Protein AF-A0A481YHB6-F1 (afdb_monomer_lite)

Foldseek 3Di:
DDDPDPDDDDDDDDDDDPDADQQDWDWDDDVPDDIDIDGPVVVVVVCCCVCCPDPNVVVVVVVVVVVVVVVCVPDPVNVVVVVVVVVCCVVVPPPVPPVVVVVVVCCCVVVVVVDDQDDQPAFDFDDDPNDTDTHGDPQVSNPQHPQADADEDEDQDPDDDPVNVNRYHYDYPD

pLDDT: mean 75.37, std 11.16, range [40.69, 91.94]

Organism: NCBI:txid47466

Structure (mmCIF, N/CA/C/O backbone):
data_AF-A0A481YHB6-F1
#
_entry.id   AF-A0A481YHB6-F1
#
loop_
_atom_site.group_PDB
_atom_site.id
_atom_site.type_symbol
_atom_site.label_atom_id
_atom_site.label_alt_id
_atom_site.label_comp_id
_atom_site.label_asym_id
_atom_site.label_entity_id
_atom_site.label_seq_id
_atom_site.pdbx_PDB_ins_code
_atom_site.Cartn_x
_atom_site.Cartn_y
_atom_site.Cartn_z
_atom_site.occupancy
_atom_site.B_iso_or_equiv
_atom_site.auth_seq_id
_atom_site.auth_comp_id
_atom_site.auth_asym_id
_atom_site.auth_atom_id
_atom_site.pdbx_PDB_model_num
ATOM 1 N N . MET A 1 1 ? -59.097 -34.136 46.944 1.00 40.69 1 MET A N 1
ATOM 2 C CA . MET A 1 1 ? -58.042 -33.589 46.069 1.00 40.69 1 MET A CA 1
ATOM 3 C C . MET A 1 1 ? -57.390 -32.439 46.810 1.00 40.69 1 MET A C 1
ATOM 5 O O . MET A 1 1 ? -58.111 -31.540 47.219 1.00 40.69 1 MET A O 1
ATOM 9 N N . SER A 1 2 ? -56.090 -32.529 47.097 1.00 43.84 2 SER A N 1
ATOM 10 C CA . SER A 1 2 ? -55.349 -31.506 47.840 1.00 43.84 2 SER A CA 1
ATOM 11 C C . SER A 1 2 ? -55.033 -30.329 46.924 1.00 43.84 2 SER A C 1
ATOM 13 O O . SER A 1 2 ? -54.343 -30.496 45.921 1.00 43.84 2 SER A O 1
ATOM 15 N N . THR A 1 3 ? -55.538 -29.150 47.262 1.00 47.00 3 THR A N 1
ATOM 16 C CA . THR A 1 3 ? -55.158 -27.888 46.631 1.00 47.00 3 THR A CA 1
ATOM 17 C C . THR A 1 3 ? -53.755 -27.523 47.112 1.00 47.00 3 THR A C 1
ATOM 19 O O . THR A 1 3 ? -53.593 -27.094 48.252 1.00 47.00 3 THR A O 1
ATOM 22 N N . GLN A 1 4 ? -52.740 -27.763 46.279 1.00 50.84 4 GLN A N 1
ATOM 23 C CA . GLN A 1 4 ? -51.407 -27.196 46.475 1.00 50.84 4 GLN A CA 1
ATOM 24 C C . GLN A 1 4 ? -51.547 -25.679 46.361 1.00 50.84 4 GLN A C 1
ATOM 26 O O . GLN A 1 4 ? -51.874 -25.146 45.305 1.00 50.84 4 GLN A O 1
ATOM 31 N N . GLN A 1 5 ? -51.428 -25.010 47.499 1.00 51.06 5 GLN A N 1
ATOM 32 C CA . GLN A 1 5 ? -51.385 -23.566 47.587 1.00 51.06 5 GLN A CA 1
ATOM 33 C C . GLN A 1 5 ? -49.948 -23.175 47.241 1.00 51.06 5 GLN A C 1
ATOM 35 O O . GLN A 1 5 ? -49.045 -23.379 48.047 1.00 51.06 5 GLN A O 1
ATOM 40 N N . ASP A 1 6 ? -49.724 -22.733 46.004 1.00 52.12 6 ASP A N 1
ATOM 41 C CA . ASP A 1 6 ? -48.432 -22.185 45.602 1.00 52.12 6 ASP A CA 1
ATOM 42 C C . ASP A 1 6 ? -48.232 -20.859 46.352 1.00 52.12 6 ASP A C 1
ATOM 44 O O . ASP A 1 6 ? -48.856 -19.839 46.049 1.00 52.12 6 ASP A O 1
ATOM 48 N N . ASP A 1 7 ? -47.410 -20.895 47.400 1.00 59.25 7 ASP A N 1
ATOM 49 C CA . ASP A 1 7 ? -47.049 -19.724 48.195 1.00 59.25 7 ASP A CA 1
ATOM 50 C C . ASP A 1 7 ? -46.110 -18.822 47.379 1.00 59.25 7 ASP A C 1
ATOM 52 O O . ASP A 1 7 ? -44.888 -18.975 47.382 1.00 59.25 7 ASP A O 1
ATOM 56 N N . TYR A 1 8 ? -46.681 -17.857 46.657 1.00 60.19 8 TYR A N 1
ATOM 57 C CA . TYR A 1 8 ? -45.911 -16.817 45.975 1.00 60.19 8 TYR A CA 1
ATOM 58 C C . TYR A 1 8 ? -45.588 -15.667 46.937 1.00 60.19 8 TYR A C 1
ATOM 60 O O . TYR A 1 8 ? -46.482 -15.008 47.471 1.00 60.19 8 TYR A O 1
ATOM 68 N N . ILE A 1 9 ? -44.300 -15.365 47.114 1.00 60.81 9 ILE A N 1
ATOM 69 C CA . ILE A 1 9 ? -43.850 -14.163 47.827 1.00 60.81 9 ILE A CA 1
ATOM 70 C C . ILE A 1 9 ? -43.727 -13.025 46.814 1.00 60.81 9 ILE A C 1
ATOM 72 O O . ILE A 1 9 ? -42.793 -12.976 46.020 1.00 60.81 9 ILE A O 1
ATOM 76 N N . GLN A 1 10 ? -44.666 -12.079 46.852 1.00 59.31 10 GLN A N 1
ATOM 77 C CA . GLN A 1 10 ? -44.585 -10.868 46.041 1.00 59.31 10 GLN A CA 1
ATOM 78 C C . GLN A 1 10 ? -43.723 -9.815 46.750 1.00 59.31 10 GLN A C 1
ATOM 80 O O . GLN A 1 10 ? -44.160 -9.198 47.723 1.00 59.31 10 GLN A O 1
ATOM 85 N N . ILE A 1 11 ? -42.516 -9.557 46.243 1.00 64.94 11 ILE A N 1
ATOM 86 C CA . ILE A 1 11 ? -41.669 -8.464 46.738 1.00 64.94 11 ILE A CA 1
ATOM 87 C C . ILE A 1 11 ? -42.196 -7.145 46.156 1.00 64.94 11 ILE A C 1
ATOM 89 O O . ILE A 1 11 ? -41.831 -6.733 45.056 1.00 64.94 11 ILE A O 1
ATOM 93 N N . LYS A 1 12 ? -43.095 -6.474 46.883 1.00 53.38 12 LYS A N 1
ATOM 94 C CA . LYS A 1 12 ? -43.518 -5.105 46.555 1.00 53.38 12 LYS A CA 1
ATOM 95 C C . LYS A 1 12 ? -42.570 -4.119 47.228 1.00 53.38 12 LYS A C 1
ATOM 97 O O . LYS A 1 12 ? -42.441 -4.137 48.445 1.00 53.38 12 LYS A O 1
ATOM 102 N N . ASN A 1 13 ? -41.992 -3.221 46.433 1.00 53.44 13 ASN A N 1
ATOM 103 C CA . ASN A 1 13 ? -41.183 -2.078 46.872 1.00 53.44 13 ASN A CA 1
ATOM 104 C C . ASN A 1 13 ? -39.799 -2.449 47.433 1.00 53.44 13 ASN A C 1
ATOM 106 O O . ASN A 1 13 ? -39.578 -2.494 48.640 1.00 53.44 13 ASN A O 1
ATOM 110 N N . LEU A 1 14 ? -38.834 -2.641 46.531 1.00 70.00 14 LEU A N 1
ATOM 111 C CA . LEU A 1 14 ? -37.416 -2.616 46.887 1.00 70.00 14 LEU A CA 1
ATOM 112 C C . LEU A 1 14 ? -36.971 -1.168 47.120 1.00 70.00 14 LEU A C 1
ATOM 114 O O . LEU A 1 14 ? -37.199 -0.295 46.279 1.00 70.00 14 LEU A O 1
ATOM 118 N N . ASN A 1 15 ? -36.298 -0.917 48.243 1.00 75.44 15 ASN A N 1
ATOM 119 C CA . ASN A 1 15 ? -35.653 0.369 48.479 1.00 75.44 15 ASN A CA 1
ATOM 120 C C . ASN A 1 15 ? -34.469 0.519 47.521 1.00 75.44 15 ASN A C 1
ATOM 122 O O . ASN A 1 15 ? -33.558 -0.310 47.507 1.00 75.44 15 ASN A O 1
ATOM 126 N N . LYS A 1 16 ? -34.474 1.584 46.715 1.00 73.38 16 LYS A N 1
ATOM 127 C CA . LYS A 1 16 ? -33.365 1.883 45.809 1.00 73.38 16 LYS A CA 1
ATOM 128 C C . LYS A 1 16 ? -32.138 2.274 46.627 1.00 73.38 16 LYS A C 1
ATOM 130 O O . LYS A 1 16 ? -32.142 3.294 47.312 1.00 73.38 16 LYS A O 1
ATOM 135 N N . LEU A 1 17 ? -31.073 1.496 46.495 1.00 78.94 17 LEU A N 1
ATOM 136 C CA . LEU A 1 17 ? -29.758 1.879 46.987 1.00 78.94 17 LEU A CA 1
ATOM 137 C C . LEU A 1 17 ? -29.119 2.877 46.011 1.00 78.94 17 LEU A C 1
ATOM 139 O O . LEU A 1 17 ? -29.166 2.693 44.794 1.00 78.94 17 LEU A O 1
ATOM 143 N N . THR A 1 18 ? -28.547 3.957 46.540 1.00 79.19 18 THR A N 1
ATOM 144 C CA . THR A 1 18 ? -27.805 4.968 45.764 1.00 79.19 18 THR A CA 1
ATOM 145 C C . THR A 1 18 ? -26.330 4.609 45.595 1.00 79.19 18 THR A C 1
ATOM 147 O O . THR A 1 18 ? -25.696 5.078 44.653 1.00 79.19 18 THR A O 1
ATOM 150 N N . GLN A 1 19 ? -25.799 3.753 46.470 1.00 84.31 19 GLN A N 1
ATOM 151 C CA . GLN A 1 19 ? -24.461 3.176 46.388 1.00 84.31 19 GLN A CA 1
ATOM 152 C C . GLN A 1 19 ? -24.537 1.661 46.572 1.00 84.31 19 GLN A C 1
ATOM 154 O O . GLN A 1 19 ? -25.347 1.150 47.346 1.00 84.31 19 GLN A O 1
ATOM 159 N N . VAL A 1 20 ? -23.703 0.948 45.823 1.00 84.12 20 VAL A N 1
ATOM 160 C CA . VAL A 1 20 ? -23.636 -0.511 45.825 1.00 84.12 20 VAL A CA 1
ATOM 161 C C . VAL A 1 20 ? -22.312 -0.956 46.433 1.00 84.12 20 VAL A C 1
ATOM 163 O O . VAL A 1 20 ? -21.257 -0.472 46.031 1.00 84.12 20 VAL A O 1
ATOM 166 N N . GLU A 1 21 ? -22.384 -1.900 47.367 1.00 89.19 21 GLU A N 1
ATOM 167 C CA . GLU A 1 21 ? -21.244 -2.598 47.949 1.00 89.19 21 GLU A CA 1
ATOM 168 C C . GLU A 1 21 ? -21.139 -4.019 47.380 1.00 89.19 21 GLU A C 1
ATOM 170 O O . GLU A 1 21 ? -22.110 -4.589 46.881 1.00 89.19 21 GLU A O 1
ATOM 175 N N . ASN A 1 22 ? -19.950 -4.615 47.462 1.00 89.25 22 ASN A N 1
ATOM 176 C CA . ASN A 1 22 ? -19.652 -5.926 46.874 1.00 89.25 22 ASN A CA 1
ATOM 177 C C . ASN A 1 22 ? -20.538 -7.064 47.406 1.00 89.25 22 ASN A C 1
ATOM 179 O O . ASN A 1 22 ? -20.882 -7.987 46.665 1.00 89.25 22 ASN A O 1
ATOM 183 N N . ASN A 1 23 ? -20.917 -6.980 48.681 1.00 90.56 23 ASN A N 1
ATOM 184 C CA . ASN A 1 23 ? -21.762 -7.944 49.382 1.00 90.56 23 ASN A CA 1
ATOM 185 C C . ASN A 1 23 ? -23.266 -7.747 49.112 1.00 90.56 23 ASN A C 1
ATOM 187 O O . ASN A 1 23 ? -24.058 -8.608 49.496 1.00 90.56 23 ASN A O 1
ATOM 191 N N . HIS A 1 24 ? -23.675 -6.650 48.462 1.00 88.88 24 HIS A N 1
ATOM 192 C CA . HIS A 1 24 ? -25.076 -6.429 48.126 1.00 88.88 24 HIS A CA 1
ATOM 193 C C . HIS A 1 24 ? -25.563 -7.481 47.136 1.00 88.88 24 HIS A C 1
ATOM 195 O O . HIS A 1 24 ? -24.842 -7.892 46.226 1.00 88.88 24 HIS A O 1
ATOM 201 N N . LEU A 1 25 ? -26.811 -7.904 47.314 1.00 86.81 25 LEU A N 1
ATOM 202 C CA . LEU A 1 25 ? -27.438 -8.925 46.491 1.00 86.81 25 LEU A CA 1
ATOM 203 C C . LEU A 1 25 ? -28.251 -8.284 45.366 1.00 86.81 25 LEU A C 1
ATOM 205 O O . LEU A 1 25 ? -29.133 -7.458 45.598 1.00 86.81 25 LEU A O 1
ATOM 209 N N . LEU A 1 26 ? -27.961 -8.708 44.143 1.00 85.50 26 LEU A N 1
ATOM 210 C CA . LEU A 1 26 ? -28.806 -8.522 42.978 1.00 85.50 26 LEU A CA 1
ATOM 211 C C . LEU A 1 26 ? -29.805 -9.675 42.940 1.00 85.50 26 LEU A C 1
ATOM 213 O O . LEU A 1 26 ? -29.420 -10.837 42.792 1.00 85.50 26 LEU A O 1
ATOM 217 N N . LEU A 1 27 ? -31.083 -9.341 43.086 1.00 81.81 27 LEU A N 1
ATOM 218 C CA . LEU A 1 27 ? -32.173 -10.291 42.903 1.00 81.81 27 LEU A CA 1
ATOM 219 C C . LEU A 1 27 ? -32.306 -10.610 41.411 1.00 81.81 27 LEU A C 1
ATOM 221 O O . LEU A 1 27 ? -32.355 -9.701 40.581 1.00 81.81 27 LEU A O 1
ATOM 225 N N . ILE A 1 28 ? -32.354 -11.897 41.088 1.00 79.62 28 ILE A N 1
ATOM 226 C CA . ILE A 1 28 ? -32.623 -12.404 39.747 1.00 79.62 28 ILE A CA 1
ATOM 227 C C . ILE A 1 28 ? -34.006 -13.038 39.812 1.00 79.62 28 ILE A C 1
ATOM 229 O O . ILE A 1 28 ? -34.169 -14.143 40.328 1.00 79.62 28 ILE A O 1
ATOM 233 N N . ASP A 1 29 ? -34.996 -12.293 39.334 1.00 70.12 29 ASP A N 1
ATOM 234 C CA . ASP A 1 29 ? -36.356 -12.793 39.182 1.00 70.12 29 ASP A CA 1
ATOM 235 C C . ASP A 1 29 ? -36.464 -13.476 37.814 1.00 70.12 29 ASP A C 1
ATOM 237 O O . ASP A 1 29 ? -36.468 -12.813 36.774 1.00 70.12 29 ASP A O 1
ATOM 241 N N . ASP A 1 30 ? -36.454 -14.807 37.815 1.00 65.06 30 ASP A N 1
ATOM 242 C CA . ASP A 1 30 ? -36.764 -15.618 36.642 1.00 65.06 30 ASP A CA 1
ATOM 243 C C . ASP A 1 30 ? -38.126 -16.275 36.869 1.00 65.06 30 ASP A C 1
ATOM 245 O O . ASP A 1 30 ? -38.302 -17.070 37.796 1.00 65.06 30 ASP A O 1
ATOM 249 N N . VAL A 1 31 ? -39.072 -15.959 35.981 1.00 58.62 31 VAL A N 1
ATOM 250 C CA . VAL A 1 31 ? -40.466 -16.424 36.009 1.00 58.62 31 VAL A CA 1
ATOM 251 C C . VAL A 1 31 ? -40.564 -17.955 36.098 1.00 58.62 31 VAL A C 1
ATOM 253 O O . VAL A 1 31 ? -41.548 -18.468 36.626 1.00 58.62 31 VAL A O 1
ATOM 256 N N . ASN A 1 32 ? -39.544 -18.691 35.637 1.00 60.53 32 ASN A N 1
ATOM 257 C CA . ASN A 1 32 ? -39.533 -20.155 35.638 1.00 60.53 32 ASN A CA 1
ATOM 258 C C . ASN A 1 32 ? -38.626 -20.802 36.698 1.00 60.53 32 ASN A C 1
ATOM 260 O O . ASN A 1 32 ? -38.740 -22.009 36.915 1.00 60.53 32 ASN A O 1
ATOM 264 N N . ALA A 1 33 ? -37.713 -20.060 37.331 1.00 54.91 33 ALA A N 1
ATOM 265 C CA . ALA A 1 33 ? -36.599 -20.650 38.081 1.00 54.91 33 ALA A CA 1
ATOM 266 C C . ALA A 1 33 ? -36.453 -20.125 39.518 1.00 54.91 33 ALA A C 1
ATOM 268 O O . ALA A 1 33 ? -35.345 -20.075 40.035 1.00 54.91 33 ALA A O 1
ATOM 269 N N . GLY A 1 34 ? -37.550 -19.784 40.197 1.00 62.84 34 GLY A N 1
ATOM 270 C CA . GLY A 1 34 ? -37.535 -19.416 41.618 1.00 62.84 34 GLY A CA 1
ATOM 271 C C . GLY A 1 34 ? -36.739 -18.141 41.949 1.00 62.84 34 GLY A C 1
ATOM 272 O O . GLY A 1 34 ? -36.046 -17.557 41.118 1.00 62.84 34 GLY A O 1
ATOM 273 N N . CYS A 1 35 ? -36.844 -17.686 43.199 1.00 70.94 3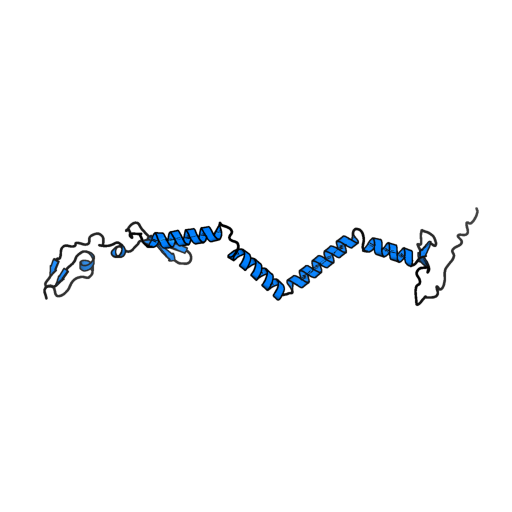5 CYS A N 1
ATOM 274 C CA . CYS A 1 35 ? -36.160 -16.475 43.654 1.00 70.94 35 CYS A CA 1
ATOM 275 C C . CYS A 1 35 ? -34.674 -16.747 43.911 1.00 70.94 35 CYS A C 1
ATOM 277 O O . CYS A 1 35 ? -34.310 -17.268 44.967 1.00 70.94 35 CYS A O 1
ATOM 279 N N . ASN A 1 36 ? -33.814 -16.352 42.971 1.00 80.31 36 ASN A N 1
ATOM 280 C CA . ASN A 1 36 ? -32.363 -16.435 43.120 1.00 80.31 36 ASN A CA 1
ATOM 281 C C . ASN A 1 36 ? -31.752 -15.054 43.372 1.00 80.31 36 ASN A C 1
ATOM 283 O O . ASN A 1 36 ? -32.301 -14.017 43.000 1.00 80.31 36 ASN A O 1
ATOM 287 N N . ALA A 1 37 ? -30.575 -15.037 43.991 1.00 84.56 37 ALA A N 1
ATOM 288 C CA . ALA A 1 37 ? -29.804 -13.820 44.193 1.00 84.56 37 ALA A CA 1
ATOM 289 C C . ALA A 1 37 ? -28.315 -14.085 43.965 1.00 84.56 37 ALA A C 1
ATOM 291 O O . ALA A 1 37 ? -27.807 -15.160 44.286 1.00 84.56 37 ALA A O 1
ATOM 292 N N . ILE A 1 38 ? -27.608 -13.091 43.436 1.00 88.88 38 ILE A N 1
ATOM 293 C CA . ILE A 1 38 ? -26.153 -13.108 43.266 1.00 88.88 38 ILE A CA 1
ATOM 294 C C . ILE A 1 38 ? -25.558 -11.876 43.941 1.00 88.88 38 ILE A C 1
ATOM 296 O O . ILE A 1 38 ? -26.165 -10.809 43.930 1.00 88.88 38 ILE A O 1
ATOM 300 N N . THR A 1 39 ? -24.369 -11.989 44.526 1.00 90.88 39 THR A N 1
ATOM 301 C CA . THR A 1 39 ? -23.669 -10.799 45.022 1.00 90.88 39 THR A CA 1
ATOM 302 C C . THR A 1 39 ? -23.241 -9.911 43.858 1.00 90.88 39 THR A C 1
ATOM 304 O O . THR A 1 39 ? -22.920 -10.394 42.766 1.00 90.88 39 THR A O 1
ATOM 307 N N . PHE A 1 40 ? -23.205 -8.601 44.087 1.00 89.06 40 PHE A N 1
ATOM 308 C CA . PHE A 1 40 ? -22.748 -7.640 43.092 1.00 89.06 40 PHE A CA 1
ATOM 309 C C . PHE A 1 40 ? -21.325 -7.955 42.621 1.00 89.06 40 PHE A C 1
ATOM 311 O O . PHE A 1 40 ? -21.038 -7.895 41.426 1.00 89.06 40 PHE A O 1
ATOM 318 N N . GLU A 1 41 ? -20.455 -8.374 43.541 1.00 91.94 41 GLU A N 1
ATOM 319 C CA . GLU A 1 41 ? -19.098 -8.810 43.219 1.00 91.94 41 GLU A CA 1
ATOM 320 C C . GLU A 1 41 ? -19.070 -10.008 42.262 1.00 91.94 41 GLU A C 1
ATOM 322 O O . GLU A 1 41 ? -18.384 -9.964 41.239 1.00 91.94 41 GLU A O 1
ATOM 327 N N . ASN A 1 42 ? -19.846 -11.061 42.539 1.00 90.19 42 ASN A N 1
ATOM 328 C CA . ASN A 1 42 ? -19.872 -12.250 41.686 1.00 90.19 42 ASN A CA 1
ATOM 329 C C . ASN A 1 42 ? -20.471 -11.950 40.310 1.00 90.19 42 ASN A C 1
ATOM 331 O O . ASN A 1 42 ? -19.968 -12.449 39.298 1.00 90.19 42 ASN A O 1
ATOM 335 N N . PHE A 1 43 ? -21.501 -11.103 40.252 1.00 89.62 43 PHE A N 1
ATOM 336 C CA . PHE A 1 43 ? -22.058 -10.623 38.991 1.00 89.62 43 PHE A CA 1
ATOM 337 C C . PHE A 1 43 ? -21.013 -9.852 38.179 1.00 89.62 43 PHE A C 1
ATOM 339 O O . PHE A 1 43 ? -20.783 -10.173 37.013 1.00 89.62 43 PHE A O 1
ATOM 346 N N . LEU A 1 44 ? -20.332 -8.882 38.797 1.00 89.00 44 LEU A N 1
ATOM 347 C CA . LEU A 1 44 ? -19.326 -8.059 38.131 1.00 89.00 44 LEU A CA 1
ATOM 348 C C . LEU A 1 44 ? -18.145 -8.898 37.635 1.00 89.00 44 LEU A C 1
ATOM 350 O O . LEU A 1 44 ? -17.696 -8.711 36.504 1.00 89.00 44 LEU A O 1
ATOM 354 N N . ASN A 1 45 ? -17.655 -9.828 38.456 1.00 88.38 45 ASN A N 1
ATOM 355 C CA . ASN A 1 45 ? -16.568 -10.727 38.084 1.00 88.38 45 ASN A CA 1
ATOM 356 C C . ASN A 1 45 ? -16.971 -11.616 36.906 1.00 88.38 45 ASN A C 1
ATOM 358 O O . ASN A 1 45 ? -16.229 -11.693 35.932 1.00 88.38 45 ASN A O 1
ATOM 362 N N . THR A 1 46 ? -18.171 -12.201 36.935 1.00 84.94 46 THR A N 1
ATOM 363 C CA . THR A 1 46 ? -18.682 -13.038 35.838 1.00 84.94 46 THR A CA 1
ATOM 364 C C . THR A 1 46 ? -18.889 -12.232 34.555 1.00 84.94 46 THR A C 1
ATOM 366 O O . THR A 1 46 ? -18.520 -12.687 33.473 1.00 84.94 46 THR A O 1
ATOM 369 N N . ALA A 1 47 ? -19.445 -11.023 34.655 1.00 82.62 47 ALA A N 1
ATOM 370 C CA . ALA A 1 47 ? -19.644 -10.137 33.514 1.00 82.62 47 ALA A CA 1
ATOM 371 C C . ALA A 1 47 ? -18.307 -9.722 32.894 1.00 82.62 47 ALA A C 1
ATOM 373 O O . ALA A 1 47 ? -18.139 -9.830 31.682 1.00 82.62 47 ALA A O 1
ATOM 374 N N . LYS A 1 48 ? -17.327 -9.315 33.712 1.00 81.81 48 LYS A N 1
ATOM 375 C CA . LYS A 1 48 ? -15.970 -9.003 33.245 1.00 81.81 48 LYS A CA 1
ATOM 376 C C . LYS A 1 48 ? -15.322 -10.206 32.572 1.00 81.81 48 LYS A C 1
ATOM 378 O O . LYS A 1 48 ? -14.751 -10.053 31.498 1.00 81.81 48 LYS A O 1
ATOM 383 N N . ASP A 1 49 ? -15.435 -11.388 33.169 1.00 81.25 49 ASP A N 1
ATOM 384 C CA . ASP A 1 49 ? -14.860 -12.614 32.620 1.00 81.25 49 ASP A CA 1
ATOM 385 C C . ASP A 1 49 ? -15.456 -12.937 31.245 1.00 81.25 49 ASP A C 1
ATOM 387 O O . ASP A 1 49 ? -14.721 -13.085 30.277 1.00 81.25 49 ASP A O 1
ATOM 391 N N . LYS A 1 50 ? -16.788 -12.916 31.119 1.00 72.38 50 LYS A N 1
ATOM 392 C CA . LYS A 1 50 ? -17.484 -13.171 29.847 1.00 72.38 50 LYS A CA 1
ATOM 393 C C . LYS A 1 50 ? -17.293 -12.072 28.796 1.00 72.38 50 LYS A C 1
ATOM 395 O O . LYS A 1 50 ? -17.383 -12.354 27.607 1.00 72.38 50 LYS A O 1
ATOM 400 N N . THR A 1 51 ? -17.047 -10.830 29.216 1.00 68.12 51 THR A N 1
ATOM 401 C CA . THR A 1 51 ? -16.879 -9.681 28.304 1.00 68.12 51 THR A CA 1
ATOM 402 C C . THR A 1 51 ? -15.438 -9.536 27.821 1.00 68.12 51 THR A C 1
ATOM 404 O O . THR A 1 51 ? -15.207 -9.142 26.683 1.00 68.12 51 THR A O 1
ATOM 407 N N . PHE A 1 52 ? -14.455 -9.848 28.667 1.00 67.75 52 PHE A N 1
ATOM 408 C CA . PHE A 1 52 ? -13.038 -9.596 28.384 1.00 67.75 52 PHE A CA 1
ATOM 409 C C . PHE A 1 52 ? -12.194 -10.869 28.248 1.00 67.75 52 PHE A C 1
ATOM 411 O O . PHE A 1 52 ? -11.015 -10.776 27.903 1.00 67.75 52 PHE A O 1
ATOM 418 N N . LYS A 1 53 ? -12.766 -12.058 28.473 1.00 65.94 53 LYS A N 1
ATOM 419 C CA . LYS A 1 53 ? -12.153 -13.352 28.140 1.00 65.94 53 LYS A CA 1
ATOM 420 C C . LYS A 1 53 ? -13.019 -14.093 27.113 1.00 65.94 53 LYS A C 1
ATOM 422 O O . LYS A 1 53 ? -14.226 -13.895 27.038 1.00 65.94 53 LYS A O 1
ATOM 427 N N . GLY A 1 54 ? -12.398 -14.930 26.281 1.00 68.38 54 GLY A N 1
ATOM 428 C CA . GLY A 1 54 ? -13.092 -15.646 25.199 1.00 68.38 54 GLY A CA 1
ATOM 429 C C . GLY A 1 54 ? -13.443 -14.754 23.998 1.00 68.38 54 GLY A C 1
ATOM 430 O O . GLY A 1 54 ? -12.615 -13.955 23.559 1.00 68.38 54 GLY A O 1
ATOM 431 N N . GLU A 1 55 ? -14.656 -14.897 23.454 1.00 64.94 55 GLU A N 1
ATOM 432 C CA . GLU A 1 55 ? -15.123 -14.186 22.247 1.00 64.94 55 GLU A CA 1
ATOM 433 C C . GLU A 1 55 ? -15.069 -12.657 22.387 1.00 64.94 55 GLU A C 1
ATOM 435 O O . GLU A 1 55 ? -14.697 -11.964 21.439 1.00 64.94 55 GLU A O 1
ATOM 440 N N . GLY A 1 56 ? -15.328 -12.127 23.586 1.00 70.00 56 GLY A N 1
ATOM 441 C CA . GLY A 1 56 ? -15.270 -10.691 23.855 1.00 70.00 56 GLY A CA 1
ATOM 442 C C . GLY A 1 56 ? -13.862 -10.088 23.747 1.00 70.00 56 GLY A C 1
ATOM 443 O O . GLY A 1 56 ? -13.716 -8.941 23.325 1.00 70.00 56 GLY A O 1
ATOM 444 N N . LEU A 1 57 ? -12.802 -10.870 24.007 1.00 76.25 57 LEU A N 1
ATOM 445 C CA . LEU A 1 57 ? -11.418 -10.427 23.782 1.00 76.25 57 LEU A CA 1
ATOM 446 C C . LEU A 1 57 ? -11.106 -10.292 22.289 1.00 76.25 57 LEU A C 1
ATOM 448 O O . LEU A 1 57 ? -10.406 -9.364 21.887 1.00 76.25 57 LEU A O 1
ATOM 452 N N . ASN A 1 58 ? -11.592 -11.227 21.472 1.00 79.12 58 ASN A N 1
ATOM 453 C CA . ASN A 1 58 ? -11.407 -11.164 20.025 1.00 79.12 58 ASN A CA 1
ATOM 454 C C . ASN A 1 58 ? -12.199 -9.996 19.436 1.00 79.12 58 ASN A C 1
ATOM 456 O O . ASN A 1 58 ? -11.618 -9.192 18.715 1.00 79.12 58 ASN A O 1
ATOM 460 N N . TYR A 1 59 ? -13.455 -9.820 19.854 1.00 75.12 59 TYR A N 1
ATOM 461 C CA . TYR A 1 59 ? -14.255 -8.649 19.500 1.00 75.12 59 TYR A CA 1
ATOM 462 C C . TYR A 1 59 ? -13.551 -7.339 19.883 1.00 75.12 59 TYR A C 1
ATOM 464 O O . TYR A 1 59 ? -13.408 -6.443 19.056 1.00 75.12 59 TYR A O 1
ATOM 472 N N . PHE A 1 60 ? -13.016 -7.242 21.104 1.00 79.62 60 PHE A N 1
ATOM 473 C CA . PHE A 1 60 ? -12.261 -6.068 21.541 1.00 79.62 60 PHE A CA 1
ATOM 474 C C . PHE A 1 60 ? -11.007 -5.827 20.688 1.00 79.62 60 PHE A C 1
ATOM 476 O O . PHE A 1 60 ? -10.742 -4.697 20.284 1.00 79.62 60 PHE A O 1
ATOM 483 N N . LYS A 1 61 ? -10.245 -6.879 20.360 1.00 83.69 61 LYS A N 1
ATOM 484 C CA . LYS A 1 61 ? -9.084 -6.774 19.461 1.00 83.69 61 LYS A CA 1
ATOM 485 C C . LYS A 1 61 ? -9.480 -6.287 18.072 1.00 83.69 61 LYS A C 1
ATOM 487 O O . LYS A 1 61 ? -8.747 -5.486 17.500 1.00 83.69 61 LYS A O 1
ATOM 492 N N . ASP A 1 62 ? -10.595 -6.764 17.534 1.00 82.38 62 ASP A N 1
ATOM 493 C CA . ASP A 1 62 ? -11.049 -6.396 16.196 1.00 82.38 62 ASP A CA 1
ATOM 494 C C . ASP A 1 62 ? -11.554 -4.953 16.151 1.00 82.38 62 ASP A C 1
ATOM 496 O O . ASP A 1 62 ? -11.188 -4.216 15.235 1.00 82.38 62 ASP A O 1
ATOM 500 N N . ILE A 1 63 ? -12.268 -4.504 17.189 1.00 80.81 63 ILE A N 1
ATOM 501 C CA . ILE A 1 63 ? -12.637 -3.094 17.358 1.00 80.81 63 ILE A CA 1
ATOM 502 C C . ILE A 1 63 ? -11.382 -2.220 17.441 1.00 80.81 63 ILE A C 1
ATOM 504 O O . ILE A 1 63 ? -11.261 -1.267 16.680 1.00 80.81 63 ILE A O 1
ATOM 508 N N . ILE A 1 64 ? -10.406 -2.567 18.286 1.00 84.38 64 ILE A N 1
ATOM 509 C CA . ILE A 1 64 ? -9.166 -1.787 18.426 1.00 84.38 64 ILE A CA 1
ATOM 510 C C . ILE A 1 64 ? -8.374 -1.747 17.113 1.00 84.38 64 ILE A C 1
ATOM 512 O O . ILE A 1 64 ? -7.909 -0.680 16.717 1.00 84.38 64 ILE A O 1
ATOM 516 N N . LYS A 1 65 ? -8.238 -2.876 16.403 1.00 85.50 65 LYS A N 1
ATOM 517 C CA . LYS A 1 65 ? -7.592 -2.912 15.079 1.00 85.50 65 LYS A CA 1
ATOM 518 C C . LYS A 1 65 ? -8.322 -2.024 14.077 1.00 85.50 65 LYS A C 1
ATOM 520 O O . LYS A 1 65 ? -7.662 -1.285 13.354 1.00 85.50 65 LYS A O 1
ATOM 525 N N . GLY A 1 66 ? -9.652 -2.096 14.037 1.00 83.00 66 GLY A N 1
ATOM 526 C CA . GLY A 1 66 ? -10.481 -1.282 13.153 1.00 83.00 66 GLY A CA 1
ATOM 527 C C . GLY A 1 66 ? -10.341 0.209 13.452 1.00 83.00 66 GLY A C 1
ATOM 528 O O . GLY A 1 66 ? -10.091 0.992 12.538 1.00 83.00 66 GLY A O 1
ATOM 529 N N . THR A 1 67 ? -10.411 0.597 14.728 1.00 84.94 67 THR A N 1
ATOM 530 C CA . THR A 1 67 ? -10.224 1.985 15.167 1.00 84.94 67 THR A CA 1
ATOM 531 C C . THR A 1 67 ? -8.828 2.488 14.813 1.00 84.94 67 THR A C 1
ATOM 533 O O . THR A 1 67 ? -8.718 3.505 14.144 1.00 84.94 67 THR A O 1
ATOM 536 N N . ILE A 1 68 ? -7.762 1.755 15.155 1.00 83.56 68 ILE A N 1
ATOM 537 C CA . ILE A 1 68 ? -6.386 2.159 14.823 1.00 83.56 68 ILE A CA 1
ATOM 538 C C . ILE A 1 68 ? -6.191 2.265 13.306 1.00 83.56 68 ILE A C 1
ATOM 540 O O . ILE A 1 68 ? -5.606 3.235 12.840 1.00 83.56 68 ILE A O 1
ATOM 544 N N . ALA A 1 69 ? -6.679 1.299 12.522 1.00 82.25 69 ALA A N 1
ATOM 545 C CA . ALA A 1 69 ? -6.574 1.355 11.065 1.00 82.25 69 ALA A CA 1
ATOM 546 C C . ALA A 1 69 ? -7.304 2.575 10.488 1.00 82.25 69 ALA A C 1
ATOM 548 O O . ALA A 1 69 ? -6.769 3.232 9.601 1.00 82.25 69 ALA A O 1
ATOM 549 N N . THR A 1 70 ? -8.486 2.894 11.018 1.00 86.31 70 THR A N 1
ATOM 550 C CA . THR A 1 70 ? -9.275 4.063 10.603 1.00 86.31 70 THR A CA 1
ATOM 551 C C . THR A 1 70 ? -8.553 5.366 10.946 1.00 86.31 70 THR A C 1
ATOM 553 O O . THR A 1 70 ? -8.388 6.214 10.077 1.00 86.31 70 THR A O 1
ATOM 556 N N . GLU A 1 71 ? -8.053 5.501 12.175 1.00 86.44 71 GLU A N 1
ATOM 557 C CA . GLU A 1 71 ? -7.298 6.678 12.628 1.00 86.44 71 GLU A CA 1
ATOM 558 C C . GLU A 1 71 ? -6.001 6.868 11.823 1.00 86.44 71 GLU A C 1
ATOM 560 O O . GLU A 1 71 ? -5.675 7.973 11.398 1.00 86.44 71 GLU A O 1
ATOM 565 N N . LEU A 1 72 ? -5.272 5.783 11.534 1.00 87.31 72 LEU A N 1
ATOM 566 C CA . LEU A 1 72 ? -4.058 5.833 10.712 1.00 87.31 72 LEU A CA 1
ATOM 567 C C . LEU A 1 72 ? -4.350 6.165 9.241 1.00 87.31 72 LEU A C 1
ATOM 569 O O . LEU A 1 72 ? -3.537 6.828 8.603 1.00 87.31 72 LEU A O 1
ATOM 573 N N . GLN A 1 73 ? -5.491 5.730 8.696 1.00 79.94 73 GLN A N 1
ATOM 574 C CA . GLN A 1 73 ? -5.937 6.087 7.340 1.00 79.94 73 GLN A CA 1
ATOM 575 C C . GLN A 1 73 ? -6.368 7.550 7.213 1.00 79.94 73 GLN A C 1
ATOM 577 O O . GLN A 1 73 ? -6.384 8.082 6.110 1.00 79.94 73 GLN A O 1
ATOM 582 N N . GLN A 1 74 ? -6.743 8.195 8.314 1.00 89.38 74 GLN A N 1
ATOM 583 C CA . GLN A 1 74 ? -7.121 9.609 8.328 1.00 89.38 74 GLN A CA 1
ATOM 584 C C . GLN A 1 74 ? -5.941 10.525 8.680 1.00 89.38 74 GLN A C 1
ATOM 586 O O . GLN A 1 74 ? -6.081 11.745 8.679 1.00 89.38 74 GLN A O 1
ATOM 591 N N . ASN A 1 75 ? -4.775 9.951 8.984 1.00 91.88 75 ASN A N 1
ATOM 592 C CA . ASN A 1 75 ? -3.579 10.692 9.346 1.00 91.88 75 ASN A CA 1
ATOM 593 C C . ASN A 1 75 ? -2.673 10.893 8.120 1.00 91.88 75 ASN A C 1
ATOM 595 O O . ASN A 1 75 ? -1.904 10.004 7.739 1.00 91.88 75 ASN A O 1
ATOM 599 N N . ASP A 1 76 ? -2.742 12.087 7.531 1.00 91.69 76 ASP A N 1
ATOM 600 C CA . ASP A 1 76 ? -1.957 12.459 6.349 1.00 91.69 76 ASP A CA 1
ATOM 601 C C . ASP A 1 76 ? -0.441 12.318 6.571 1.00 91.69 76 ASP A C 1
ATOM 603 O O . ASP A 1 76 ? 0.274 11.852 5.682 1.00 91.69 76 ASP A O 1
ATOM 607 N N . ASP A 1 77 ? 0.068 12.648 7.763 1.00 91.69 77 ASP A N 1
ATOM 608 C CA . ASP A 1 77 ? 1.494 12.514 8.090 1.00 91.69 77 ASP A CA 1
ATOM 609 C C . ASP A 1 77 ? 1.940 11.049 8.093 1.00 91.69 77 ASP A C 1
ATOM 611 O O . ASP A 1 77 ? 3.004 10.715 7.563 1.00 91.69 77 ASP A O 1
ATOM 615 N N . PHE A 1 78 ? 1.128 10.152 8.654 1.00 90.62 78 PHE A N 1
ATOM 616 C CA . PHE A 1 78 ? 1.389 8.716 8.640 1.00 90.62 78 PHE A CA 1
ATOM 617 C C . PHE A 1 78 ? 1.368 8.169 7.211 1.00 90.62 78 PHE A C 1
ATOM 619 O O . PHE A 1 78 ? 2.291 7.453 6.816 1.00 90.62 78 PHE A O 1
ATOM 626 N N . ILE A 1 79 ? 0.366 8.546 6.413 1.00 89.12 79 ILE A N 1
ATOM 627 C CA . ILE A 1 79 ? 0.261 8.160 5.002 1.00 89.12 79 ILE A CA 1
ATOM 628 C C . ILE A 1 79 ? 1.496 8.623 4.223 1.00 89.12 79 ILE A C 1
ATOM 630 O O . ILE A 1 79 ? 2.137 7.820 3.538 1.00 89.12 79 ILE A O 1
ATOM 634 N N . ASN A 1 80 ? 1.881 9.889 4.374 1.00 91.06 80 ASN A N 1
ATOM 635 C CA . ASN A 1 80 ? 3.053 10.459 3.717 1.00 91.06 80 ASN A CA 1
ATOM 636 C C . ASN A 1 80 ? 4.344 9.746 4.137 1.00 91.06 80 ASN A C 1
ATOM 638 O O . ASN A 1 80 ? 5.194 9.454 3.291 1.00 91.06 80 ASN A O 1
ATOM 642 N N . GLN A 1 81 ? 4.489 9.394 5.417 1.00 91.62 81 GLN A N 1
ATOM 643 C CA . GLN A 1 81 ? 5.626 8.611 5.904 1.00 91.62 81 GLN A CA 1
ATOM 644 C C . GLN A 1 81 ? 5.653 7.192 5.326 1.00 91.62 81 GLN A C 1
ATOM 646 O O . GLN A 1 81 ? 6.728 6.711 4.960 1.00 91.62 81 GLN A O 1
ATOM 651 N N . VAL A 1 82 ? 4.504 6.517 5.224 1.00 88.00 82 VAL A N 1
ATOM 652 C CA . VAL A 1 82 ? 4.400 5.179 4.623 1.00 88.00 82 VAL A CA 1
ATOM 653 C C . VAL A 1 82 ? 4.773 5.230 3.144 1.00 88.00 82 VAL A C 1
ATOM 655 O O . VAL A 1 82 ? 5.640 4.464 2.724 1.00 88.00 82 VAL A O 1
ATOM 658 N N . TYR A 1 83 ? 4.209 6.160 2.369 1.00 82.69 83 TYR A N 1
ATOM 659 C CA . TYR A 1 83 ? 4.570 6.333 0.959 1.00 82.69 83 TYR A CA 1
ATOM 660 C C . TYR A 1 83 ? 6.047 6.666 0.781 1.00 82.69 83 TYR A C 1
ATOM 662 O O . TYR A 1 83 ? 6.717 6.042 -0.037 1.00 82.69 83 TYR A O 1
ATOM 670 N N . THR A 1 84 ? 6.581 7.586 1.586 1.00 86.56 84 THR A N 1
ATOM 671 C CA . THR A 1 84 ? 8.004 7.943 1.549 1.00 86.56 84 THR A CA 1
ATOM 672 C C . THR A 1 84 ? 8.881 6.737 1.871 1.00 86.56 84 THR A C 1
ATOM 674 O O . THR A 1 84 ? 9.863 6.494 1.179 1.00 86.56 84 THR A O 1
ATOM 677 N N . LYS A 1 85 ? 8.524 5.923 2.872 1.00 85.38 85 LYS A N 1
ATOM 678 C CA . LYS A 1 85 ? 9.249 4.683 3.187 1.00 85.38 85 LYS A CA 1
ATOM 679 C C . LYS A 1 85 ? 9.152 3.649 2.072 1.00 85.38 85 LYS A C 1
ATOM 681 O O . LYS A 1 85 ? 10.158 3.009 1.793 1.00 85.38 85 LYS A O 1
ATOM 686 N N . ILE A 1 86 ? 7.990 3.481 1.439 1.00 83.62 86 ILE A N 1
ATOM 687 C CA . ILE A 1 86 ? 7.815 2.560 0.308 1.00 83.62 86 ILE A CA 1
ATOM 688 C C . ILE A 1 86 ? 8.646 3.023 -0.883 1.00 83.62 86 ILE A C 1
ATOM 690 O O . ILE A 1 86 ? 9.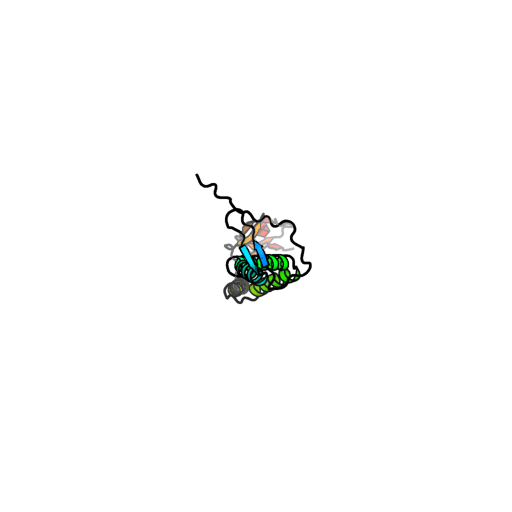360 2.211 -1.452 1.00 83.62 86 ILE A O 1
ATOM 694 N N . LEU A 1 87 ? 8.599 4.308 -1.235 1.00 78.81 87 LEU A N 1
ATOM 695 C CA . LEU A 1 87 ? 9.391 4.871 -2.328 1.00 78.81 87 LEU A CA 1
ATOM 696 C C . LEU A 1 87 ? 10.882 4.778 -2.033 1.00 78.81 87 LEU A C 1
ATOM 698 O O . LEU A 1 87 ? 11.631 4.301 -2.873 1.00 78.81 87 LEU A O 1
ATOM 702 N N . ASN A 1 88 ? 11.312 5.144 -0.827 1.00 77.81 88 ASN A N 1
ATOM 703 C CA . ASN A 1 88 ? 12.703 4.993 -0.418 1.00 77.81 88 ASN A CA 1
ATOM 704 C C . ASN A 1 88 ? 13.125 3.531 -0.438 1.00 77.81 88 ASN A C 1
ATOM 706 O O . ASN A 1 88 ? 14.223 3.240 -0.879 1.00 77.81 88 ASN A O 1
ATOM 710 N N . LYS A 1 89 ? 12.273 2.600 -0.007 1.00 75.56 89 LYS A N 1
ATOM 711 C CA . LYS A 1 89 ? 12.575 1.174 -0.101 1.00 75.56 89 LYS A CA 1
ATOM 712 C C . LYS A 1 89 ? 12.557 0.688 -1.546 1.00 75.56 89 LYS A C 1
ATOM 714 O O . LYS A 1 89 ? 13.366 -0.137 -1.887 1.00 75.56 89 LYS A O 1
ATOM 719 N N . PHE A 1 90 ? 11.701 1.197 -2.417 1.00 68.25 90 PHE A N 1
ATOM 720 C CA . PHE A 1 90 ? 11.669 0.812 -3.828 1.00 68.25 90 PHE A CA 1
ATOM 721 C C . PHE A 1 90 ? 12.881 1.348 -4.604 1.00 68.25 90 PHE A C 1
ATOM 723 O O . PHE A 1 90 ? 13.420 0.662 -5.467 1.00 68.25 90 PHE A O 1
ATOM 730 N N . LEU A 1 91 ? 13.307 2.572 -4.292 1.00 69.00 91 LEU A N 1
ATOM 731 C CA . LEU A 1 91 ? 14.437 3.248 -4.925 1.00 69.00 91 LEU A CA 1
ATOM 732 C C . LEU A 1 91 ? 15.783 2.817 -4.332 1.00 69.00 91 LEU A C 1
ATOM 734 O O . LEU A 1 91 ? 16.756 2.716 -5.073 1.00 69.00 91 LEU A O 1
ATOM 738 N N . ASN A 1 92 ? 15.830 2.564 -3.020 1.00 66.12 92 ASN A N 1
ATOM 739 C CA . ASN A 1 92 ? 17.036 2.168 -2.290 1.00 66.12 92 ASN A CA 1
ATOM 740 C C . ASN A 1 92 ? 17.078 0.671 -1.952 1.00 66.12 92 ASN A C 1
ATOM 742 O O . ASN A 1 92 ? 18.084 0.229 -1.401 1.00 66.12 92 ASN A O 1
ATOM 746 N N . ASP A 1 93 ? 16.039 -0.128 -2.243 1.00 54.94 93 ASP A N 1
ATOM 747 C CA . ASP A 1 93 ? 16.225 -1.579 -2.335 1.00 54.94 93 ASP A CA 1
ATOM 748 C C . ASP A 1 93 ? 17.140 -1.785 -3.535 1.00 54.94 93 ASP A C 1
ATOM 750 O O . ASP A 1 93 ? 16.712 -1.839 -4.693 1.00 54.94 93 ASP A O 1
ATOM 754 N N . ASP A 1 94 ? 18.406 -2.005 -3.200 1.00 50.75 94 ASP A N 1
ATOM 755 C CA . ASP A 1 94 ? 19.421 -2.745 -3.939 1.00 50.75 94 ASP A CA 1
ATOM 756 C C . ASP A 1 94 ? 18.957 -4.181 -4.262 1.00 50.75 94 ASP A C 1
ATOM 758 O O . ASP A 1 94 ? 19.736 -5.138 -4.239 1.00 50.75 94 ASP A O 1
ATOM 762 N N . SER A 1 95 ? 17.675 -4.388 -4.589 1.00 51.66 95 SER A N 1
ATOM 763 C CA . SER A 1 95 ? 17.275 -5.575 -5.311 1.00 51.66 95 SER A CA 1
ATOM 764 C C . SER A 1 95 ? 18.080 -5.531 -6.606 1.00 51.66 95 SER A C 1
ATOM 766 O O . SER A 1 95 ? 17.897 -4.686 -7.489 1.00 51.66 95 SER A O 1
ATOM 768 N N . SER A 1 96 ? 19.037 -6.445 -6.696 1.00 56.16 96 SER A N 1
ATOM 769 C CA . SER A 1 96 ? 19.985 -6.627 -7.793 1.00 56.16 96 SER A CA 1
ATOM 770 C C . SER A 1 96 ? 19.321 -6.857 -9.154 1.00 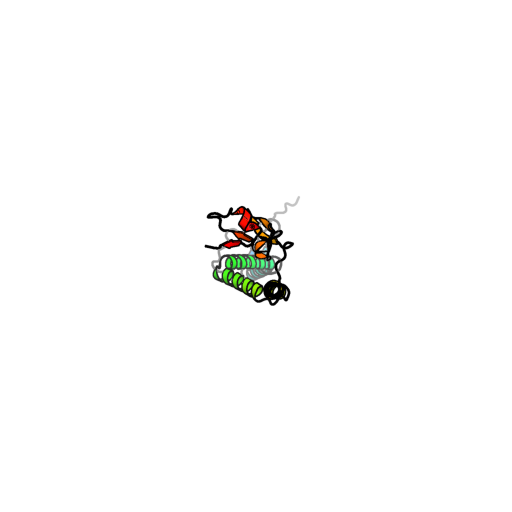56.16 96 SER A C 1
ATOM 772 O O . SER A 1 96 ? 19.995 -7.195 -10.118 1.00 56.16 96 SER A O 1
ATOM 774 N N . SER A 1 97 ? 18.005 -6.703 -9.264 1.00 60.16 97 SER A N 1
ATOM 775 C CA . SER A 1 97 ? 17.238 -6.793 -10.490 1.00 60.16 97 SER A CA 1
ATOM 776 C C . SER A 1 97 ? 17.035 -5.416 -11.125 1.00 60.16 97 SER A C 1
ATOM 778 O O . SER A 1 97 ? 17.398 -5.261 -12.286 1.00 60.16 97 SER A O 1
ATOM 780 N N . ILE A 1 98 ? 16.549 -4.396 -10.404 1.00 62.59 98 ILE A N 1
ATOM 781 C CA . ILE A 1 98 ? 16.253 -3.071 -10.984 1.00 62.59 98 ILE A CA 1
ATOM 782 C C . ILE A 1 98 ? 17.521 -2.250 -11.180 1.00 62.59 98 ILE A C 1
ATOM 784 O O . ILE A 1 98 ? 17.760 -1.793 -12.294 1.00 62.59 98 ILE A O 1
ATOM 788 N N . SER A 1 99 ? 18.366 -2.121 -10.153 1.00 60.75 99 SER A N 1
ATOM 789 C CA . SER A 1 99 ? 19.644 -1.400 -10.271 1.00 60.75 99 SER A CA 1
ATOM 790 C C . SER A 1 99 ? 20.536 -2.027 -11.350 1.00 60.75 99 SER A C 1
ATOM 792 O O . SER A 1 99 ? 21.085 -1.334 -12.208 1.00 60.75 99 SER A O 1
ATOM 794 N N . THR A 1 100 ? 20.574 -3.360 -11.416 1.00 65.06 100 THR A N 1
ATOM 795 C CA . THR A 1 100 ? 21.275 -4.092 -12.479 1.00 65.06 100 THR A CA 1
ATOM 796 C C . THR A 1 100 ? 20.606 -3.945 -13.840 1.00 65.06 100 THR A C 1
ATOM 798 O O . THR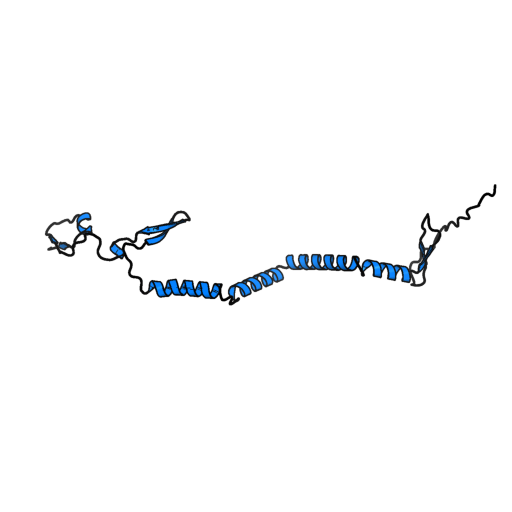 A 1 100 ? 21.309 -3.873 -14.841 1.00 65.06 100 THR A O 1
ATOM 801 N N . THR A 1 101 ? 19.274 -3.901 -13.930 1.00 70.38 101 THR A N 1
ATOM 802 C CA . THR A 1 101 ? 18.574 -3.692 -15.209 1.00 70.38 101 THR A CA 1
ATOM 803 C C . THR A 1 101 ? 18.802 -2.278 -15.717 1.00 70.38 101 THR A C 1
ATOM 805 O O . THR A 1 101 ? 19.189 -2.116 -16.868 1.00 70.38 101 THR A O 1
ATOM 808 N N . TYR A 1 102 ? 18.652 -1.267 -14.863 1.00 72.00 102 TYR A N 1
ATOM 809 C CA . TYR A 1 102 ? 18.966 0.119 -15.188 1.00 72.00 102 TYR A CA 1
ATOM 810 C C . TYR A 1 102 ? 20.429 0.269 -15.602 1.00 72.00 102 TYR A C 1
ATOM 812 O O . TYR A 1 102 ? 20.701 0.852 -16.646 1.00 72.00 102 TYR A O 1
ATOM 820 N N . SER A 1 103 ? 21.363 -0.324 -14.855 1.00 68.88 103 SER A N 1
ATOM 821 C CA . SER A 1 103 ? 22.789 -0.281 -15.192 1.00 68.88 103 SER A CA 1
ATOM 822 C C . SER A 1 103 ? 23.078 -1.001 -16.508 1.00 68.88 103 SER A C 1
ATOM 824 O O . SER A 1 103 ? 23.728 -0.428 -17.367 1.00 68.88 103 SER A O 1
ATOM 826 N N . LYS A 1 104 ? 22.502 -2.185 -16.758 1.00 73.94 104 LYS A N 1
ATOM 827 C CA . LYS A 1 104 ? 22.621 -2.890 -18.049 1.00 73.94 104 LYS A CA 1
ATOM 828 C C . LYS A 1 104 ? 22.019 -2.100 -19.209 1.00 73.94 104 LYS A C 1
ATOM 830 O O . LYS A 1 104 ? 22.569 -2.127 -20.305 1.00 73.94 104 LYS A O 1
ATOM 835 N N . VAL A 1 105 ? 20.890 -1.426 -18.994 1.00 76.25 105 VAL A N 1
ATOM 836 C CA . VAL A 1 105 ? 20.239 -0.571 -19.996 1.00 76.25 105 VAL A CA 1
ATOM 837 C C . VAL A 1 105 ? 21.113 0.645 -20.282 1.00 76.25 105 VAL A C 1
ATOM 839 O O . VAL A 1 105 ? 21.409 0.912 -21.444 1.00 76.25 105 VAL A O 1
ATOM 842 N N . LYS A 1 106 ? 21.590 1.329 -19.240 1.00 75.94 106 LYS A N 1
ATOM 843 C CA . LYS A 1 106 ? 22.510 2.464 -19.327 1.00 75.94 106 LYS A CA 1
ATOM 844 C C . LYS A 1 106 ? 23.821 2.074 -20.000 1.00 75.94 106 LYS A C 1
ATOM 846 O O . LYS A 1 106 ? 24.273 2.810 -20.865 1.00 75.94 106 LYS A O 1
ATOM 851 N N . ASP A 1 107 ? 24.394 0.925 -19.665 1.00 74.12 107 ASP A N 1
ATOM 852 C CA . ASP A 1 107 ? 25.625 0.422 -20.268 1.00 74.12 107 ASP A CA 1
ATOM 853 C C . ASP A 1 107 ? 25.392 0.040 -21.725 1.00 74.12 107 ASP A C 1
ATOM 855 O O . ASP A 1 107 ? 26.166 0.453 -22.580 1.00 74.12 107 ASP A O 1
ATOM 859 N N . LYS A 1 108 ? 24.306 -0.667 -22.065 1.00 69.94 108 LYS A N 1
ATOM 860 C CA . LYS A 1 108 ? 23.986 -0.971 -23.470 1.00 69.94 108 LYS A CA 1
ATOM 861 C C . LYS A 1 108 ? 23.718 0.281 -24.303 1.00 69.94 108 LYS A C 1
ATOM 863 O O . LYS A 1 108 ? 24.142 0.326 -25.453 1.00 69.94 108 LYS A O 1
ATOM 868 N N . LEU A 1 109 ? 23.045 1.284 -23.742 1.00 73.25 109 LEU A N 1
ATOM 869 C CA . LEU A 1 109 ? 22.834 2.571 -24.406 1.00 73.25 109 LEU A CA 1
ATOM 870 C C . LEU A 1 109 ? 24.155 3.344 -24.527 1.00 73.25 109 LEU A C 1
ATOM 872 O O . LEU A 1 109 ? 24.531 3.743 -25.619 1.00 73.25 109 LEU A O 1
ATOM 876 N N . GLY A 1 110 ? 24.890 3.517 -23.431 1.00 69.44 110 GLY A N 1
AT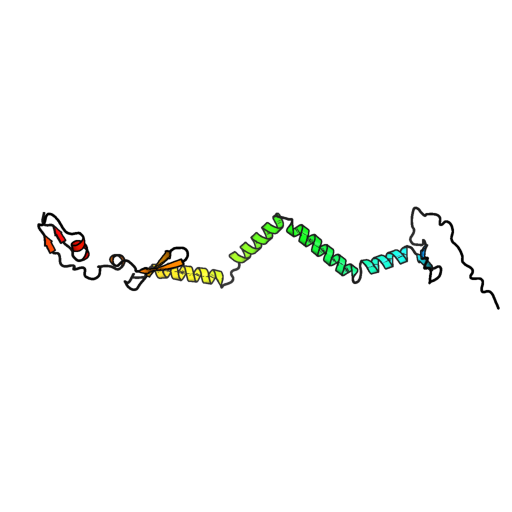OM 877 C CA . GLY A 1 110 ? 26.096 4.342 -23.363 1.00 69.44 110 GLY A CA 1
ATOM 878 C C . GLY A 1 110 ? 27.305 3.746 -24.085 1.00 69.44 110 GLY A C 1
ATOM 879 O O . GLY A 1 110 ? 27.958 4.444 -24.855 1.00 69.44 110 GLY A O 1
ATOM 880 N N . SER A 1 111 ? 27.591 2.457 -23.886 1.00 62.62 111 SER A N 1
ATOM 881 C CA . SER A 1 111 ? 28.700 1.764 -24.565 1.00 62.62 111 SER A CA 1
ATOM 882 C C . SER A 1 111 ? 28.369 1.370 -26.008 1.00 62.62 111 SER A C 1
ATOM 884 O O . SER A 1 111 ? 29.271 1.283 -26.837 1.00 62.62 111 SER A O 1
ATOM 886 N N . GLY A 1 112 ? 27.084 1.182 -26.337 1.00 56.16 112 GLY A N 1
ATOM 887 C CA . GLY A 1 112 ? 26.634 0.883 -27.698 1.00 56.16 112 GLY A CA 1
ATOM 888 C C . GLY A 1 112 ? 26.656 2.094 -28.633 1.00 56.16 112 GLY A C 1
ATOM 889 O O . GLY A 1 112 ? 26.865 1.927 -29.829 1.00 56.16 112 GLY A O 1
ATOM 890 N N . LEU A 1 113 ? 26.487 3.314 -28.112 1.00 59.53 113 LEU A N 1
ATOM 891 C CA . LEU A 1 113 ? 26.455 4.536 -28.927 1.00 59.53 113 LEU A CA 1
ATOM 892 C C . LEU A 1 113 ? 27.839 4.997 -29.411 1.00 59.53 113 LEU A C 1
ATOM 894 O O . LEU A 1 113 ? 27.926 5.631 -30.458 1.00 59.53 113 LEU A O 1
ATOM 898 N N . SER A 1 114 ? 28.921 4.687 -28.691 1.00 59.25 114 SER A N 1
ATOM 899 C CA . SER A 1 114 ? 30.265 5.192 -29.019 1.00 59.25 114 SER A CA 1
ATOM 900 C C . SER A 1 114 ? 30.962 4.453 -30.169 1.00 59.25 114 SER A C 1
ATOM 902 O O . SER A 1 114 ? 31.976 4.935 -30.666 1.00 59.25 114 SER A O 1
ATOM 904 N N . THR A 1 115 ? 30.435 3.306 -30.615 1.00 62.34 115 THR A N 1
ATOM 905 C CA . THR A 1 115 ? 31.079 2.444 -31.631 1.00 62.34 115 THR A CA 1
ATOM 906 C C . THR A 1 115 ? 30.168 2.043 -32.794 1.00 62.34 115 THR A C 1
ATOM 908 O O . THR A 1 115 ? 30.591 1.296 -33.677 1.00 62.34 115 THR A O 1
ATOM 911 N N . TYR A 1 116 ? 28.929 2.537 -32.846 1.00 66.00 116 TYR A N 1
ATOM 912 C CA . TYR A 1 116 ? 27.972 2.103 -33.862 1.00 66.00 116 TYR A CA 1
ATOM 913 C C . TYR A 1 116 ? 28.130 2.884 -35.171 1.00 66.00 116 TYR A C 1
ATOM 915 O O . TYR A 1 116 ? 27.778 4.059 -35.263 1.00 66.00 116 TYR A O 1
ATOM 923 N N . THR A 1 117 ? 28.642 2.227 -36.212 1.00 73.44 117 THR A N 1
ATOM 924 C CA . THR A 1 117 ? 28.587 2.761 -37.579 1.00 73.44 117 THR A CA 1
ATOM 925 C C . THR A 1 117 ? 27.175 2.577 -38.133 1.00 73.44 117 THR A C 1
ATOM 927 O O . THR A 1 117 ? 26.713 1.451 -38.299 1.00 73.44 117 THR A O 1
ATOM 930 N N . LEU A 1 118 ? 26.490 3.687 -38.413 1.00 75.81 118 LEU A N 1
ATOM 931 C CA . LEU A 1 118 ? 25.162 3.700 -39.032 1.00 75.81 118 LEU A CA 1
ATOM 932 C C . LEU A 1 118 ? 25.218 3.087 -40.443 1.00 75.81 118 LEU A C 1
ATOM 934 O O . LEU A 1 118 ? 25.924 3.587 -41.316 1.00 75.81 118 LEU A O 1
ATOM 938 N N . SER A 1 119 ? 24.451 2.021 -40.663 1.00 78.94 119 SER A N 1
ATOM 939 C CA . SER A 1 119 ? 24.271 1.332 -41.948 1.00 78.94 119 SER A CA 1
ATOM 940 C C . SER A 1 119 ? 22.897 1.640 -42.560 1.00 78.94 119 SER A C 1
ATOM 942 O O . SER A 1 119 ? 21.945 1.970 -41.850 1.00 78.94 119 SER A O 1
ATOM 944 N N . LYS A 1 120 ? 22.771 1.472 -43.885 1.00 76.81 120 LYS A N 1
ATOM 945 C CA . LYS A 1 120 ? 21.497 1.574 -44.625 1.00 76.81 120 LYS A CA 1
ATOM 946 C C . LYS A 1 120 ? 20.440 0.564 -44.164 1.00 76.81 120 LYS A C 1
ATOM 948 O O . LYS A 1 120 ? 19.252 0.824 -44.330 1.00 76.81 120 LYS A O 1
ATOM 953 N N . ASP A 1 121 ? 20.864 -0.545 -43.558 1.00 81.62 121 ASP A N 1
ATOM 954 C CA . ASP A 1 121 ? 19.971 -1.579 -43.019 1.00 81.62 121 ASP A CA 1
ATOM 955 C C . ASP A 1 121 ? 19.440 -1.239 -41.616 1.00 81.62 121 ASP A C 1
ATOM 957 O O . ASP A 1 121 ? 18.638 -1.979 -41.037 1.00 81.62 121 ASP A O 1
ATOM 961 N N . ASN A 1 122 ? 19.904 -0.136 -41.024 1.00 85.81 122 ASN A N 1
ATOM 962 C CA . ASN A 1 122 ? 19.450 0.313 -39.719 1.00 85.81 122 ASN A CA 1
ATOM 963 C C . ASN A 1 122 ? 18.217 1.221 -39.828 1.00 85.81 122 ASN A C 1
ATOM 965 O O . ASN A 1 122 ? 17.919 1.807 -40.868 1.00 85.81 122 ASN A O 1
ATOM 969 N N . TYR A 1 123 ? 17.499 1.338 -38.710 1.00 87.56 123 TYR A N 1
ATOM 970 C CA . TYR A 1 123 ? 16.278 2.129 -38.593 1.00 87.56 123 TYR A CA 1
ATOM 971 C C . TYR A 1 123 ? 16.342 2.996 -37.340 1.00 87.56 123 TYR A C 1
ATOM 973 O O . TYR A 1 123 ? 16.779 2.534 -36.285 1.00 87.56 123 TYR A O 1
ATOM 981 N N . PHE A 1 124 ? 15.841 4.223 -37.436 1.00 85.94 124 PHE A N 1
ATOM 982 C CA . PHE A 1 124 ? 15.497 5.007 -36.261 1.00 85.94 124 PHE A CA 1
ATOM 983 C C . PHE A 1 124 ? 14.177 4.514 -35.677 1.00 85.94 124 PHE A C 1
ATOM 985 O O . PHE A 1 124 ? 13.250 4.153 -36.403 1.00 85.94 124 PHE A O 1
ATOM 992 N N . VAL A 1 125 ? 14.085 4.517 -34.351 1.00 86.19 125 VAL A N 1
ATOM 993 C CA . VAL A 1 125 ? 12.808 4.348 -33.659 1.00 86.19 125 VAL A CA 1
ATOM 994 C C . VAL A 1 125 ? 12.186 5.730 -33.524 1.00 86.19 125 VAL A C 1
ATOM 996 O O . VAL A 1 125 ? 12.786 6.621 -32.926 1.00 86.19 125 VAL A O 1
ATOM 999 N N . THR A 1 126 ? 11.001 5.915 -34.091 1.00 84.12 126 THR A N 1
ATOM 1000 C CA . THR A 1 126 ? 10.257 7.175 -34.017 1.00 84.12 126 THR A CA 1
ATOM 1001 C C . THR A 1 126 ? 8.921 6.952 -33.324 1.00 84.12 126 THR A C 1
ATOM 1003 O O . THR A 1 126 ? 8.403 5.835 -33.274 1.00 84.12 126 THR A O 1
ATOM 1006 N N . SER A 1 127 ? 8.364 8.024 -32.768 1.00 84.62 127 SER A N 1
ATOM 1007 C CA . SER A 1 127 ? 6.990 8.023 -32.275 1.00 84.62 127 SER A CA 1
ATOM 1008 C C . SER A 1 127 ? 6.063 8.521 -33.380 1.00 84.62 127 SER A C 1
ATOM 1010 O O . SER A 1 127 ? 6.307 9.577 -33.964 1.00 84.62 127 SER A O 1
ATOM 1012 N N . SER A 1 128 ? 5.008 7.763 -33.664 1.00 74.62 128 SER A N 1
ATOM 1013 C CA . SER A 1 128 ? 3.963 8.115 -34.624 1.00 74.62 128 SER A CA 1
ATOM 1014 C C . SER A 1 128 ? 2.607 7.741 -34.035 1.00 74.62 128 SER A C 1
ATOM 1016 O O . SER A 1 128 ? 2.361 6.570 -33.738 1.00 74.62 128 SER A O 1
ATOM 1018 N N . TYR A 1 129 ? 1.756 8.749 -33.817 1.00 73.44 129 TYR A N 1
ATOM 1019 C CA . TYR A 1 129 ? 0.388 8.622 -33.290 1.00 73.44 129 TYR A CA 1
ATOM 1020 C C . TYR A 1 129 ? 0.251 7.585 -32.159 1.00 73.44 129 TYR A C 1
ATOM 1022 O O . TYR A 1 129 ? -0.544 6.653 -32.244 1.00 73.44 129 TYR A O 1
ATOM 1030 N N . SER A 1 130 ? 1.061 7.738 -31.105 1.00 83.12 130 SER A N 1
ATOM 1031 C CA . SER A 1 130 ? 1.057 6.877 -29.906 1.00 83.12 130 SER A CA 1
ATOM 1032 C C . SER A 1 130 ? 1.628 5.462 -30.088 1.00 83.12 130 SER A C 1
ATOM 1034 O O . SER A 1 130 ? 1.522 4.641 -29.180 1.00 83.12 130 SER A O 1
ATOM 1036 N N . SER A 1 131 ? 2.271 5.174 -31.222 1.00 80.38 131 SER A N 1
ATOM 1037 C CA . SER A 1 131 ? 2.969 3.911 -31.486 1.00 80.38 131 SER A CA 1
ATOM 1038 C C . SER A 1 131 ? 4.444 4.144 -31.810 1.00 80.38 131 SER A C 1
ATOM 1040 O O . SER A 1 131 ? 4.812 5.148 -32.423 1.00 80.38 131 SER A O 1
ATOM 1042 N N . LEU A 1 132 ? 5.301 3.207 -31.400 1.00 89.19 132 LEU A N 1
ATOM 1043 C CA . LEU A 1 132 ? 6.697 3.193 -31.830 1.00 89.19 132 LEU A CA 1
ATOM 1044 C C . LEU A 1 132 ? 6.785 2.559 -33.216 1.00 89.19 132 LEU A C 1
ATOM 1046 O O . LEU A 1 132 ? 6.317 1.439 -33.425 1.00 89.19 132 LEU A O 1
ATOM 1050 N N . GLN A 1 133 ? 7.401 3.270 -34.154 1.00 89.56 133 GLN A N 1
ATOM 1051 C CA . GLN A 1 133 ? 7.568 2.832 -35.537 1.00 89.56 133 GLN A CA 1
ATOM 1052 C C . GLN A 1 133 ? 9.042 2.873 -35.944 1.00 89.56 133 GLN A C 1
ATOM 1054 O O . GLN A 1 133 ? 9.857 3.581 -35.351 1.00 89.56 133 GLN A O 1
ATOM 1059 N N . ARG A 1 134 ? 9.392 2.074 -36.958 1.00 88.38 134 ARG A N 1
ATOM 1060 C CA . ARG A 1 134 ? 10.730 2.071 -37.557 1.00 88.38 134 ARG A CA 1
ATOM 1061 C C . ARG A 1 134 ? 10.740 3.026 -38.745 1.00 88.38 134 ARG A C 1
ATOM 1063 O O . ARG A 1 134 ? 9.972 2.832 -39.681 1.00 88.38 134 ARG A O 1
ATOM 1070 N N . ALA A 1 135 ? 11.625 4.013 -38.721 1.00 87.06 135 ALA A N 1
ATOM 1071 C CA . ALA A 1 135 ? 11.903 4.886 -39.854 1.00 87.06 135 ALA A CA 1
ATOM 1072 C C . ALA A 1 135 ? 13.263 4.526 -40.452 1.00 87.06 135 ALA A C 1
ATOM 1074 O O . ALA A 1 135 ? 14.243 4.369 -39.723 1.00 87.06 135 ALA A O 1
ATOM 1075 N N . GLN A 1 136 ? 13.324 4.373 -41.771 1.00 86.56 136 GLN A N 1
ATOM 1076 C CA . GLN A 1 136 ? 14.578 4.083 -42.459 1.00 86.56 136 GLN A CA 1
ATOM 1077 C C . GLN A 1 136 ? 15.559 5.245 -42.270 1.00 86.56 136 GLN A C 1
ATOM 1079 O O . GLN A 1 136 ? 15.160 6.413 -42.307 1.00 86.56 136 GLN A O 1
ATOM 1084 N N . ILE A 1 137 ? 16.836 4.933 -42.048 1.00 84.38 137 ILE A N 1
ATOM 1085 C CA . ILE A 1 137 ? 17.857 5.968 -41.890 1.00 84.38 137 ILE A CA 1
ATOM 1086 C C . ILE A 1 137 ? 18.079 6.650 -43.246 1.00 84.38 137 ILE A C 1
ATOM 1088 O O . ILE A 1 137 ? 18.322 5.959 -44.238 1.00 84.38 137 ILE A O 1
ATOM 1092 N N . PRO A 1 138 ? 18.000 7.992 -43.321 1.00 82.38 138 PRO A N 1
ATOM 1093 C CA . PRO A 1 138 ? 18.278 8.710 -44.555 1.00 82.38 138 PRO A CA 1
ATOM 1094 C C . PRO A 1 138 ? 19.677 8.400 -45.092 1.00 82.38 138 PRO A C 1
ATOM 1096 O O . PRO A 1 138 ? 20.655 8.449 -44.347 1.00 82.38 138 PRO A O 1
ATOM 1099 N N . GLU A 1 139 ? 19.785 8.139 -46.398 1.00 76.44 139 GLU A N 1
ATOM 1100 C CA . GLU A 1 139 ? 21.036 7.662 -47.007 1.00 76.44 139 GLU A CA 1
ATOM 1101 C C . GLU A 1 139 ? 22.234 8.585 -46.746 1.00 76.44 139 GLU A C 1
ATOM 1103 O O . GLU A 1 139 ? 23.342 8.099 -46.524 1.00 76.44 139 GLU A O 1
ATOM 1108 N N . TYR A 1 140 ? 22.007 9.900 -46.689 1.00 74.12 140 TYR A N 1
ATOM 1109 C CA . TYR A 1 140 ? 23.051 10.897 -46.443 1.00 74.12 140 TYR A CA 1
ATOM 1110 C C . TYR A 1 140 ? 23.675 10.819 -45.038 1.00 74.12 140 TYR A C 1
ATOM 1112 O O . TYR A 1 140 ? 24.761 11.353 -44.831 1.00 74.12 140 TYR A O 1
ATOM 1120 N N . LEU A 1 141 ? 23.020 10.165 -44.068 1.00 78.81 141 LEU A N 1
ATOM 1121 C CA . LEU A 1 141 ? 23.578 9.920 -42.729 1.00 78.81 141 LEU A CA 1
ATOM 1122 C C . LEU A 1 141 ? 24.451 8.658 -42.671 1.00 78.81 141 LEU A C 1
ATOM 1124 O O . LEU A 1 141 ? 25.168 8.459 -41.696 1.00 78.81 141 LEU A O 1
ATOM 1128 N N . THR A 1 142 ? 24.397 7.816 -43.707 1.00 81.19 142 THR A N 1
ATOM 1129 C CA . THR A 1 142 ? 25.165 6.559 -43.818 1.00 81.19 142 THR A CA 1
ATOM 1130 C C . THR A 1 142 ? 26.375 6.683 -44.752 1.00 81.19 142 THR A C 1
ATOM 1132 O O . THR A 1 142 ? 27.042 5.695 -45.048 1.00 81.19 142 THR A O 1
ATOM 1135 N N . GLY A 1 143 ? 26.668 7.902 -45.223 1.00 75.75 143 GLY A N 1
ATOM 1136 C CA . GLY A 1 143 ? 27.769 8.204 -46.136 1.00 75.75 143 GLY A CA 1
ATOM 1137 C C . GLY A 1 143 ? 27.292 8.636 -47.522 1.00 75.75 143 GLY A C 1
ATOM 1138 O O . GLY A 1 143 ? 26.276 9.314 -47.668 1.00 75.75 143 GLY A O 1
ATOM 1139 N N . ILE A 1 144 ? 28.067 8.280 -48.549 1.00 73.94 144 ILE A N 1
ATOM 1140 C CA . ILE A 1 144 ? 27.786 8.659 -49.937 1.00 73.94 144 ILE A CA 1
ATOM 1141 C C . ILE A 1 144 ? 26.487 7.961 -50.407 1.00 73.94 144 ILE A C 1
ATOM 1143 O O . ILE A 1 144 ? 26.396 6.731 -50.311 1.00 73.94 144 ILE A O 1
ATOM 1147 N N . PRO A 1 145 ? 25.480 8.705 -50.912 1.00 72.19 145 PRO A N 1
ATOM 1148 C CA . PRO A 1 145 ? 24.218 8.126 -51.376 1.00 72.19 145 PR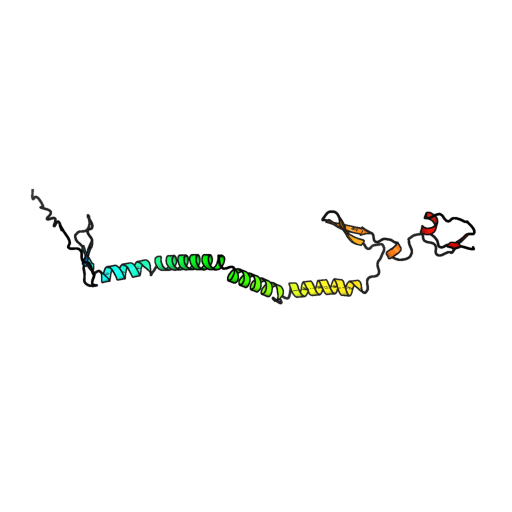O A CA 1
ATOM 1149 C C . PRO A 1 145 ? 24.402 7.075 -52.475 1.00 72.19 145 PRO A C 1
ATOM 1151 O O . PRO A 1 145 ? 25.361 7.114 -53.249 1.00 72.19 145 PRO A O 1
ATOM 1154 N N . SER A 1 146 ? 23.459 6.133 -52.570 1.00 71.62 146 SER A N 1
ATOM 1155 C CA . SER A 1 146 ? 23.451 5.147 -53.654 1.00 71.62 146 SER A CA 1
ATOM 1156 C C . SER A 1 146 ? 23.372 5.854 -55.008 1.00 71.62 146 SER A C 1
ATOM 1158 O O . SER A 1 146 ? 22.501 6.694 -55.216 1.00 71.62 146 SER A O 1
ATOM 1160 N N . GLY A 1 147 ? 24.279 5.525 -55.929 1.00 74.69 147 GLY A N 1
ATOM 1161 C CA . GLY A 1 147 ? 24.314 6.135 -57.263 1.00 74.69 147 GLY A CA 1
ATOM 1162 C C . GLY A 1 147 ? 24.981 7.512 -57.325 1.00 74.69 147 GLY A C 1
ATOM 1163 O O . GLY A 1 147 ? 24.996 8.121 -58.393 1.00 74.69 147 GLY A O 1
ATOM 1164 N N . PHE A 1 148 ? 25.568 7.994 -56.223 1.00 75.00 148 PHE A N 1
ATOM 1165 C CA . PHE A 1 148 ? 26.389 9.197 -56.251 1.00 75.00 148 PHE A CA 1
ATOM 1166 C C . PHE A 1 148 ? 27.760 8.909 -56.874 1.00 75.00 148 PHE A C 1
ATOM 1168 O O . PHE A 1 148 ? 28.506 8.036 -56.429 1.00 75.00 148 PHE A O 1
ATOM 1175 N N . THR A 1 149 ? 28.111 9.678 -57.897 1.00 76.12 149 THR A N 1
ATOM 1176 C CA . THR A 1 149 ? 29.392 9.597 -58.591 1.00 76.12 149 THR A CA 1
ATOM 1177 C C . THR A 1 149 ? 30.362 10.634 -58.025 1.00 76.12 149 THR A C 1
ATOM 1179 O O . THR A 1 149 ? 30.077 11.830 -57.946 1.00 76.12 149 THR A O 1
ATOM 1182 N N . THR A 1 150 ? 31.544 10.172 -57.614 1.00 69.44 150 THR A N 1
ATOM 1183 C CA . THR A 1 150 ? 32.626 11.042 -57.117 1.00 69.44 150 THR A CA 1
ATOM 1184 C C . THR A 1 150 ? 33.389 11.732 -58.251 1.00 69.44 150 THR A C 1
ATOM 1186 O O . THR A 1 150 ? 34.165 12.660 -58.007 1.00 69.44 150 THR A O 1
ATOM 1189 N N . SER A 1 151 ? 33.154 11.308 -59.496 1.00 74.44 151 SER A N 1
ATOM 1190 C CA . SER A 1 151 ? 33.675 11.935 -60.706 1.00 74.44 151 SER A CA 1
ATOM 1191 C C . SER A 1 151 ? 33.120 13.350 -60.851 1.00 74.44 151 SER A C 1
ATOM 1193 O O . SER A 1 151 ? 31.921 13.563 -61.017 1.00 74.44 151 SER A O 1
ATOM 1195 N N . LYS A 1 152 ? 34.018 14.334 -60.795 1.00 74.00 152 LYS A N 1
ATOM 1196 C CA . LYS A 1 152 ? 33.671 15.749 -60.923 1.00 74.00 152 LYS A CA 1
ATOM 1197 C C . LYS A 1 152 ? 33.332 16.069 -62.375 1.00 74.00 152 LYS A C 1
ATOM 1199 O O . LYS A 1 152 ? 34.199 15.979 -63.241 1.00 74.00 152 LYS A O 1
ATOM 1204 N N . SER A 1 153 ? 32.098 16.487 -62.630 1.00 75.06 153 SER A N 1
ATOM 1205 C CA . SER A 1 153 ? 31.716 17.040 -63.931 1.00 75.06 153 SER A CA 1
ATOM 1206 C C . SER A 1 153 ? 31.967 18.545 -63.942 1.00 75.06 153 SER A C 1
ATOM 1208 O O . SER A 1 153 ? 31.507 19.257 -63.048 1.00 75.06 153 SER A O 1
ATOM 1210 N N . LYS A 1 154 ? 32.701 19.039 -64.942 1.00 78.81 154 LYS A N 1
ATOM 1211 C CA . LYS A 1 154 ? 32.834 20.481 -65.180 1.00 78.81 154 LYS A CA 1
ATOM 1212 C C . LYS A 1 154 ? 31.625 20.970 -65.968 1.00 78.81 154 LYS A C 1
ATOM 1214 O O . LYS A 1 154 ? 31.219 20.317 -66.926 1.00 78.81 154 LYS A O 1
ATOM 1219 N N . THR A 1 155 ? 31.059 22.102 -65.574 1.00 76.50 155 THR A N 1
ATOM 1220 C CA . THR A 1 155 ? 29.998 22.764 -66.336 1.00 76.50 155 THR A CA 1
ATOM 1221 C C . THR A 1 155 ? 30.218 24.269 -66.335 1.00 76.50 155 THR A C 1
ATOM 1223 O O . THR A 1 155 ? 30.588 24.836 -65.310 1.00 76.50 155 THR A O 1
ATOM 1226 N N . SER A 1 156 ? 29.980 24.892 -67.487 1.00 77.88 156 SER A N 1
ATOM 1227 C CA . SER A 1 156 ? 29.936 26.346 -67.682 1.00 77.88 156 SER A CA 1
ATOM 1228 C C . SER A 1 156 ? 28.492 26.862 -67.786 1.00 77.88 156 SER A C 1
ATOM 1230 O O . SER A 1 156 ? 28.255 27.987 -68.220 1.00 77.88 156 SER A O 1
ATOM 1232 N N . SER A 1 157 ? 27.504 26.016 -67.467 1.00 76.50 157 SER A N 1
ATOM 1233 C CA . SER A 1 157 ? 26.086 26.390 -67.468 1.00 76.50 157 SER A CA 1
ATOM 1234 C C . SER A 1 157 ? 25.783 27.372 -66.336 1.00 76.50 157 SER A C 1
ATOM 1236 O O . SER A 1 157 ? 26.247 27.192 -65.212 1.00 76.50 157 SER A O 1
ATOM 1238 N N . THR A 1 158 ? 24.920 28.354 -66.603 1.00 77.88 158 THR A N 1
ATOM 1239 C CA . THR A 1 158 ? 24.426 29.312 -65.598 1.00 77.88 158 THR A CA 1
ATOM 1240 C C . THR A 1 158 ? 23.417 28.700 -64.621 1.00 77.88 158 THR A C 1
ATOM 1242 O O . THR A 1 158 ? 23.019 29.351 -63.657 1.00 77.88 158 THR A O 1
ATOM 1245 N N . TYR A 1 159 ? 22.995 27.452 -64.849 1.00 75.19 159 TYR A N 1
ATOM 1246 C CA . TYR A 1 159 ? 22.086 26.724 -63.970 1.00 75.19 159 TYR A CA 1
ATOM 1247 C C . TYR A 1 159 ? 22.422 25.227 -63.900 1.00 75.19 159 TYR A C 1
ATOM 1249 O O . TYR A 1 159 ? 22.840 24.611 -64.885 1.00 75.19 159 TYR A O 1
ATOM 1257 N N . ILE A 1 160 ? 22.196 24.637 -62.721 1.00 76.69 160 ILE A N 1
ATOM 1258 C CA . ILE A 1 160 ? 22.277 23.195 -62.458 1.00 76.69 160 ILE A CA 1
ATOM 1259 C C . ILE A 1 160 ? 20.927 22.741 -61.902 1.00 76.69 160 ILE A C 1
ATOM 1261 O O . ILE A 1 160 ? 20.416 23.320 -60.944 1.00 76.69 160 ILE A O 1
ATOM 1265 N N . TYR A 1 161 ? 20.353 21.686 -62.480 1.00 78.12 161 TYR A N 1
ATOM 1266 C CA . TYR A 1 161 ? 19.132 21.087 -61.950 1.00 78.12 161 TYR A CA 1
ATOM 1267 C C . TYR A 1 161 ? 19.394 20.438 -60.587 1.00 78.12 161 TYR A C 1
ATOM 1269 O O . TYR A 1 161 ? 20.346 19.678 -60.420 1.00 78.12 161 TYR A O 1
ATOM 1277 N N . VAL A 1 162 ? 18.504 20.672 -59.618 1.00 73.94 162 VAL A N 1
ATOM 1278 C CA . VAL A 1 162 ? 18.612 20.098 -58.262 1.00 73.94 162 VAL A CA 1
ATOM 1279 C C . VAL A 1 162 ? 18.677 18.567 -58.294 1.00 73.94 162 VAL A C 1
ATOM 1281 O O . VAL A 1 162 ? 19.397 17.960 -57.506 1.00 73.94 162 VAL A O 1
ATOM 1284 N N . SER A 1 163 ? 17.976 17.922 -59.232 1.00 73.94 163 SER A N 1
ATOM 1285 C CA . SER A 1 163 ? 18.061 16.471 -59.446 1.00 73.94 163 SER A CA 1
ATOM 1286 C C . SER A 1 163 ? 19.465 16.006 -59.832 1.00 73.94 163 SER A C 1
ATOM 1288 O O . SER A 1 163 ? 19.868 14.919 -59.430 1.00 73.94 163 SER A O 1
ATOM 1290 N N . SER A 1 164 ? 20.228 16.826 -60.555 1.00 70.44 164 SER A N 1
ATOM 1291 C CA . SER A 1 164 ? 21.606 16.520 -60.942 1.00 70.44 164 SER A CA 1
ATOM 1292 C C . SER A 1 164 ? 22.578 16.611 -59.764 1.00 70.44 164 SER A C 1
ATOM 1294 O O . SER A 1 164 ? 23.571 15.894 -59.741 1.00 70.44 164 SER A O 1
ATOM 1296 N N . LEU A 1 165 ? 22.276 17.418 -58.740 1.00 69.12 165 LEU A N 1
ATOM 1297 C CA . LEU A 1 165 ? 23.068 17.487 -57.503 1.00 69.12 165 LEU A CA 1
ATOM 1298 C C . LEU A 1 165 ? 22.904 16.246 -56.611 1.00 69.12 165 LEU A C 1
ATOM 1300 O O . LEU A 1 165 ? 23.717 16.027 -55.718 1.00 69.12 165 LEU A O 1
ATOM 1304 N N . LYS A 1 166 ? 21.867 15.426 -56.836 1.00 68.81 166 LYS A N 1
ATOM 1305 C CA . LYS A 1 166 ? 21.619 14.224 -56.025 1.00 68.81 166 LYS A CA 1
ATOM 1306 C C . LYS A 1 166 ? 22.635 13.109 -56.278 1.00 68.81 166 LYS A C 1
ATOM 1308 O O . LYS A 1 166 ? 22.900 12.336 -55.365 1.00 68.81 166 LYS A O 1
ATOM 1313 N N . ASN A 1 167 ? 23.204 13.042 -57.485 1.00 70.31 167 ASN A N 1
ATOM 1314 C CA . ASN A 1 167 ? 23.950 11.868 -57.950 1.00 70.31 167 ASN A CA 1
ATOM 1315 C C . ASN A 1 167 ? 25.384 12.171 -58.414 1.00 70.31 167 ASN A C 1
ATOM 1317 O O . ASN A 1 167 ? 26.065 11.263 -58.886 1.00 70.31 167 ASN A O 1
ATOM 1321 N N . GLN A 1 168 ? 25.868 13.412 -58.341 1.00 77.38 168 GLN A N 1
ATOM 1322 C CA . GLN A 1 168 ? 27.225 13.733 -58.794 1.00 77.38 168 GLN A CA 1
ATOM 1323 C C . GLN A 1 168 ? 27.762 15.046 -58.226 1.00 77.38 168 GLN A C 1
ATOM 1325 O O . GLN A 1 168 ? 27.010 15.979 -57.945 1.00 77.38 168 GLN A O 1
ATOM 1330 N N . ALA A 1 169 ? 29.088 15.134 -58.113 1.00 75.12 169 ALA A N 1
ATOM 1331 C CA . ALA A 1 169 ? 29.786 16.373 -57.789 1.00 75.12 169 ALA A CA 1
ATOM 1332 C C . ALA A 1 169 ? 30.018 17.234 -59.048 1.00 75.12 169 ALA A C 1
ATOM 1334 O O . ALA A 1 169 ? 30.438 16.729 -60.093 1.00 75.12 169 ALA A O 1
ATOM 1335 N N . TYR A 1 170 ? 29.816 18.550 -58.931 1.00 77.88 170 TYR A N 1
ATOM 1336 C CA . TYR A 1 170 ? 30.106 19.517 -59.994 1.00 77.88 170 TYR A CA 1
ATOM 1337 C C . TYR A 1 170 ? 31.242 20.460 -59.608 1.00 77.88 170 TYR A C 1
ATOM 1339 O O . TYR A 1 170 ? 31.361 20.871 -58.455 1.00 77.88 170 TYR A O 1
ATOM 1347 N N . VAL A 1 171 ? 32.058 20.820 -60.597 1.00 78.12 171 VAL A N 1
ATOM 1348 C CA . VAL A 1 171 ? 32.979 21.958 -60.520 1.00 78.12 171 VAL A CA 1
ATOM 1349 C C . VAL A 1 171 ? 32.416 23.044 -61.422 1.00 78.12 171 VAL A C 1
ATOM 1351 O O . VAL A 1 171 ? 32.272 22.834 -62.628 1.00 78.12 171 VAL A O 1
ATOM 1354 N N . LEU A 1 172 ? 32.070 24.172 -60.811 1.00 75.25 172 LEU A N 1
ATOM 1355 C CA . LEU A 1 172 ? 31.677 25.383 -61.514 1.00 75.25 172 LEU A CA 1
ATOM 1356 C C . LEU A 1 172 ? 32.954 26.103 -61.939 1.00 75.25 172 LEU A C 1
ATOM 1358 O O . LEU A 1 172 ? 33.735 26.514 -61.083 1.00 75.25 172 LEU A O 1
ATOM 1362 N N . ASP A 1 173 ? 33.172 26.188 -63.246 1.00 69.44 173 ASP A N 1
ATOM 1363 C CA . ASP A 1 173 ? 34.203 27.049 -63.825 1.00 69.44 173 ASP A CA 1
ATOM 1364 C C . ASP A 1 173 ? 33.507 28.386 -64.111 1.00 69.44 173 ASP A C 1
ATOM 1366 O O . ASP A 1 173 ? 32.699 28.467 -65.041 1.00 69.44 173 ASP A O 1
ATOM 1370 N N . MET A 1 174 ? 33.689 29.358 -63.208 1.00 64.50 174 MET A N 1
ATOM 1371 C CA . MET A 1 174 ? 33.088 30.698 -63.285 1.00 64.50 174 MET A CA 1
ATOM 1372 C C . MET A 1 174 ? 34.093 31.710 -63.814 1.00 64.50 174 MET A C 1
ATOM 1374 O O . MET A 1 174 ? 35.226 31.724 -63.283 1.00 64.50 174 MET A O 1
#

InterPro domains:
  IPR007777 Protein of unknown function DUF685 [PF05085] (5-174)

Radius of gyration: 47.86 Å; chains: 1; bounding box: 92×64×117 Å

Secondary structure (DSSP, 8-state):
-------------PPPPSS--TT-EEEEE-TTS-EEEEEHHHHHHHHHHHHHSTHHHHHHHHHHHHHHHHHHHT-HHHHHHHHHHHHHHHHH---TTHHHHHHHHHHHHHHHHTS----TT-EEEEEETTEEEEEEPPGGGSSSPTT-EEEEEEE--S---HHHHTTEEEEE--

Sequence (174 aa):
MSTQQDDYIQIKNLNKLTQVENNHLLLIDDVNAGCNAITFENFLNTAKDKTFKGEGLNYFKDIIKGTIATELQQNDDFINQVYTKILNKFLNDDSSSISTTYSKVKDKLGSGLSTYTLSKDNYFVTSSYSSLQRAQIPEYLTGIPSGFTTSKSKTSSTYIYVSSLKNQAYVLDM